Protein AF-A0A968F4H3-F1 (afdb_monomer_lite)

Foldseek 3Di:
DVPLFDFPDDDDPADAPDPPDDVNNADADPRRGDPSVLVVLLVVLVVVLVVCVVVVNVVSVVVSVVSND

Structure (mmCIF, N/CA/C/O backbone):
data_AF-A0A968F4H3-F1
#
_entry.id   AF-A0A968F4H3-F1
#
loop_
_atom_site.group_PDB
_atom_site.id
_atom_site.type_symbol
_atom_site.label_atom_id
_atom_site.label_alt_id
_atom_site.label_comp_id
_atom_site.label_asym_id
_atom_site.label_entity_id
_atom_site.label_seq_id
_atom_site.pdbx_PDB_ins_code
_atom_site.Cartn_x
_atom_site.Cartn_y
_atom_site.Cartn_z
_atom_site.occupancy
_atom_site.B_iso_or_equiv
_atom_site.auth_seq_id
_atom_site.auth_comp_id
_atom_site.auth_asym_id
_atom_site.auth_atom_id
_atom_site.pdbx_PDB_model_num
ATOM 1 N N . MET A 1 1 ? 10.107 -7.189 9.309 1.00 52.81 1 MET A N 1
ATOM 2 C CA . MET A 1 1 ? 9.962 -6.226 8.204 1.00 52.81 1 MET A CA 1
ATOM 3 C C . MET A 1 1 ? 10.509 -4.949 8.779 1.00 52.81 1 MET A C 1
ATOM 5 O O . MET A 1 1 ? 9.895 -4.433 9.697 1.00 52.81 1 MET A O 1
ATOM 9 N N . ASP A 1 2 ? 11.721 -4.569 8.395 1.00 76.19 2 ASP A N 1
ATOM 10 C CA . ASP A 1 2 ? 12.469 -3.556 9.150 1.00 76.19 2 ASP A CA 1
ATOM 11 C C . ASP A 1 2 ? 12.062 -2.119 8.769 1.00 76.19 2 ASP A C 1
ATOM 13 O O . ASP A 1 2 ? 12.401 -1.189 9.490 1.00 76.19 2 ASP A O 1
ATOM 17 N N . ASP A 1 3 ? 11.307 -1.946 7.674 1.00 85.62 3 ASP A N 1
ATOM 18 C CA . ASP A 1 3 ? 10.903 -0.649 7.107 1.00 85.62 3 ASP A CA 1
ATOM 19 C C . ASP A 1 3 ? 9.470 -0.607 6.526 1.00 85.62 3 ASP A C 1
ATOM 21 O O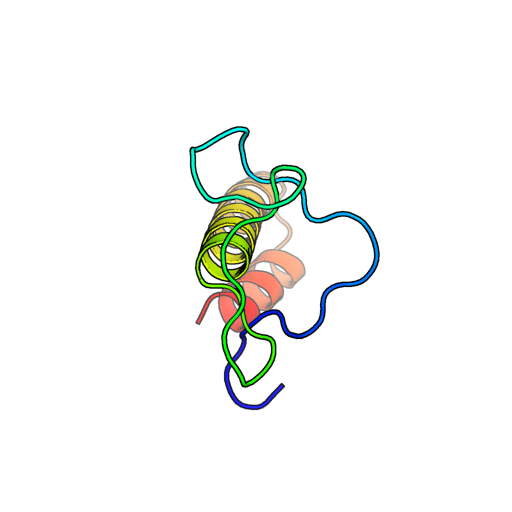 . ASP A 1 3 ? 9.124 0.347 5.840 1.00 85.62 3 ASP A O 1
ATOM 25 N N . GLY A 1 4 ? 8.645 -1.640 6.744 1.00 87.62 4 GLY A N 1
ATOM 26 C CA . GLY A 1 4 ? 7.257 -1.696 6.248 1.00 87.62 4 GLY A CA 1
ATOM 27 C C . GLY A 1 4 ? 7.080 -1.948 4.739 1.00 87.62 4 GLY A C 1
ATOM 28 O O . GLY A 1 4 ? 5.962 -2.206 4.298 1.00 87.62 4 GLY A O 1
ATOM 29 N N . SER A 1 5 ? 8.157 -1.955 3.946 1.00 92.88 5 SER A N 1
ATOM 30 C CA . SER A 1 5 ? 8.081 -2.125 2.488 1.00 92.88 5 SER A CA 1
ATOM 31 C C . SER A 1 5 ? 7.807 -3.574 2.065 1.00 92.88 5 SER A C 1
ATOM 33 O O . SER A 1 5 ? 8.311 -4.544 2.652 1.00 92.88 5 SER A O 1
ATOM 35 N N . LEU A 1 6 ? 7.039 -3.730 0.985 1.00 91.56 6 LEU A N 1
ATOM 36 C CA . LEU A 1 6 ? 6.844 -5.000 0.303 1.00 91.56 6 LEU A CA 1
ATOM 37 C C . LEU A 1 6 ? 8.098 -5.367 -0.496 1.00 91.56 6 LEU A C 1
ATOM 39 O O . LEU A 1 6 ? 8.392 -4.792 -1.545 1.00 91.56 6 LEU A O 1
ATOM 43 N N . LYS A 1 7 ? 8.806 -6.401 -0.030 1.00 92.94 7 LYS A N 1
ATOM 44 C CA . LYS A 1 7 ? 10.030 -6.895 -0.672 1.00 92.94 7 LYS A CA 1
ATOM 45 C C . LYS A 1 7 ? 9.831 -8.264 -1.298 1.00 92.94 7 LYS A C 1
ATOM 47 O O . LYS A 1 7 ? 9.297 -9.172 -0.662 1.00 92.94 7 LYS A O 1
ATOM 52 N N . ASN A 1 8 ? 10.327 -8.431 -2.524 1.00 89.56 8 ASN A N 1
ATOM 53 C CA . ASN A 1 8 ? 10.352 -9.714 -3.237 1.00 89.56 8 ASN A CA 1
ATOM 54 C C . ASN A 1 8 ? 8.972 -10.400 -3.326 1.00 89.56 8 ASN A C 1
ATOM 56 O O . ASN A 1 8 ? 8.857 -11.614 -3.138 1.00 89.56 8 ASN A O 1
ATOM 60 N N . VAL A 1 9 ? 7.918 -9.620 -3.594 1.00 89.38 9 VAL A N 1
ATOM 61 C CA . VAL A 1 9 ? 6.538 -10.123 -3.677 1.00 89.38 9 VAL A CA 1
ATOM 62 C C . VAL A 1 9 ? 6.442 -11.202 -4.768 1.00 89.38 9 VAL A C 1
ATOM 64 O O . VAL A 1 9 ? 6.826 -10.939 -5.913 1.00 89.38 9 VAL A O 1
ATOM 67 N N . PRO A 1 10 ? 5.956 -12.417 -4.448 1.00 89.19 10 PRO A N 1
ATOM 68 C CA . PRO A 1 10 ? 5.953 -13.532 -5.385 1.00 89.19 10 PRO A CA 1
ATOM 69 C C . PRO A 1 10 ? 4.942 -13.332 -6.518 1.00 89.19 10 PRO A C 1
ATOM 71 O O . PRO A 1 10 ? 3.978 -12.582 -6.398 1.00 89.19 10 PRO A O 1
ATOM 74 N N . ASN A 1 11 ? 5.097 -14.126 -7.578 1.00 91.12 11 ASN A N 1
ATOM 75 C CA . ASN A 1 11 ? 4.237 -14.129 -8.765 1.00 91.12 11 ASN A CA 1
ATOM 76 C C . ASN A 1 11 ? 4.343 -12.839 -9.598 1.00 91.12 11 ASN A C 1
ATOM 78 O O . ASN A 1 11 ? 5.401 -12.219 -9.675 1.00 91.12 11 ASN A O 1
ATOM 82 N N . TRP A 1 12 ? 3.285 -12.520 -10.347 1.00 93.94 12 TRP A N 1
ATOM 83 C CA . TRP A 1 12 ? 3.281 -11.432 -11.315 1.00 93.94 12 TRP A CA 1
ATOM 84 C C . TRP A 1 12 ? 2.643 -10.179 -10.717 1.00 93.94 12 TRP A C 1
ATOM 86 O O . TRP A 1 12 ? 1.420 -10.053 -10.683 1.00 93.94 12 TRP A O 1
ATOM 96 N N . ASN A 1 13 ? 3.492 -9.247 -10.287 1.00 93.12 13 ASN A N 1
ATOM 97 C CA . ASN A 1 13 ? 3.082 -7.929 -9.807 1.00 93.12 13 ASN A CA 1
ATOM 98 C C . ASN A 1 13 ? 2.852 -7.010 -11.006 1.00 93.12 13 ASN A C 1
ATOM 100 O O . ASN A 1 13 ? 3.709 -6.206 -11.374 1.00 93.12 13 ASN A O 1
ATOM 104 N N . PHE A 1 14 ? 1.742 -7.227 -11.703 1.00 95.31 14 PHE A N 1
ATOM 105 C CA . PHE A 1 14 ? 1.338 -6.342 -12.783 1.00 95.31 14 PHE A CA 1
ATOM 106 C C . PHE A 1 14 ? 0.944 -4.976 -12.212 1.00 95.31 14 PHE A C 1
ATOM 108 O O . PHE A 1 14 ? 0.161 -4.891 -11.267 1.00 95.31 14 PHE A O 1
ATOM 115 N N . THR A 1 15 ? 1.469 -3.918 -12.816 1.00 94.75 15 THR A N 1
ATOM 116 C CA . THR A 1 15 ? 1.209 -2.530 -12.445 1.00 94.75 15 THR A CA 1
ATOM 117 C C . THR A 1 15 ? 0.577 -1.782 -13.613 1.00 94.75 15 THR A C 1
ATOM 119 O O . THR A 1 15 ? -0.528 -1.268 -13.475 1.00 94.75 15 THR A O 1
ATOM 122 N N . ASP A 1 16 ? 1.264 -1.729 -14.758 1.00 96.06 16 ASP A N 1
ATOM 123 C CA . ASP A 1 16 ? 0.808 -1.033 -15.966 1.00 96.06 16 ASP A CA 1
ATOM 124 C C . ASP A 1 16 ? 1.638 -1.457 -17.189 1.00 96.06 16 ASP A C 1
ATOM 126 O O . ASP A 1 16 ? 2.759 -1.938 -17.046 1.00 96.06 16 ASP A O 1
ATOM 130 N N . TRP A 1 17 ? 1.140 -1.215 -18.402 1.00 96.62 17 TRP A N 1
ATOM 131 C CA . TRP A 1 17 ? 1.883 -1.347 -19.662 1.00 96.62 17 TRP A CA 1
ATOM 132 C C . TRP A 1 17 ? 2.680 -0.083 -20.022 1.00 96.62 17 TRP A C 1
ATOM 134 O O . TRP A 1 17 ? 2.792 0.280 -21.195 1.00 96.62 17 TRP A O 1
ATOM 144 N N . ALA A 1 18 ? 3.232 0.593 -19.016 1.00 96.19 18 ALA A N 1
ATOM 145 C CA . ALA A 1 18 ? 4.100 1.744 -19.212 1.00 96.19 18 ALA A CA 1
ATOM 146 C C . ALA A 1 18 ? 5.420 1.340 -19.894 1.00 96.19 18 ALA A C 1
ATOM 148 O O . ALA A 1 18 ? 5.914 0.219 -19.737 1.00 96.19 18 ALA A O 1
ATOM 149 N N . ASP A 1 19 ? 6.015 2.266 -20.649 1.00 96.56 19 ASP A N 1
ATOM 150 C CA . ASP A 1 19 ? 7.318 2.021 -21.265 1.00 96.56 19 ASP A CA 1
ATOM 151 C C . ASP A 1 19 ? 8.392 1.767 -20.193 1.00 96.56 19 ASP A C 1
ATOM 153 O O . ASP A 1 19 ? 8.411 2.400 -19.136 1.00 96.56 19 ASP A O 1
ATOM 157 N N . GLY A 1 20 ? 9.267 0.795 -20.448 1.00 92.94 20 GLY A N 1
ATOM 158 C CA . GLY A 1 20 ? 10.270 0.330 -19.486 1.00 92.94 20 GLY A CA 1
ATOM 159 C C . GLY A 1 20 ? 9.767 -0.641 -18.406 1.00 92.94 20 GLY A C 1
ATOM 160 O O . GLY A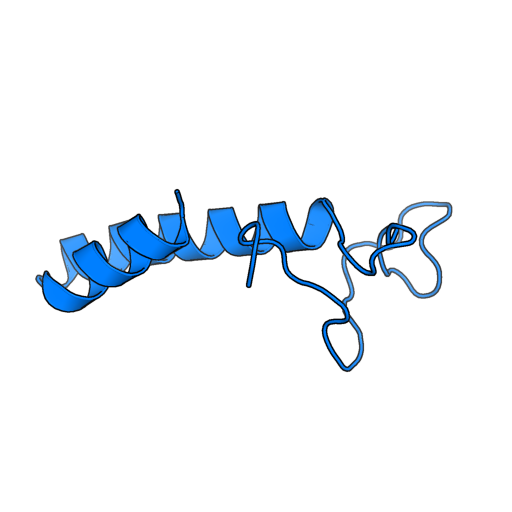 1 20 ? 10.595 -1.197 -17.684 1.00 92.94 20 GLY A O 1
ATOM 161 N N . PHE A 1 21 ? 8.459 -0.916 -18.300 1.00 95.31 21 PHE A N 1
ATOM 162 C CA . PHE A 1 21 ? 7.934 -1.884 -17.326 1.00 95.31 21 PHE A CA 1
ATOM 163 C C . PHE A 1 21 ? 7.982 -3.292 -17.921 1.00 95.31 21 PHE A C 1
ATOM 165 O O . PHE A 1 21 ? 7.151 -3.694 -18.744 1.00 95.31 21 PHE A O 1
ATOM 172 N N . GLN A 1 22 ? 8.983 -4.077 -17.519 1.00 93.00 22 GLN A N 1
ATOM 173 C CA . GLN A 1 22 ? 9.168 -5.422 -18.053 1.00 93.00 22 GLN A CA 1
ATOM 174 C C . GLN A 1 22 ? 7.975 -6.306 -17.675 1.00 93.00 22 GLN A C 1
ATOM 176 O O . GLN A 1 22 ? 7.702 -6.542 -16.501 1.00 93.00 22 GLN A O 1
ATOM 181 N N . ARG A 1 23 ? 7.262 -6.818 -18.689 1.00 94.31 23 AR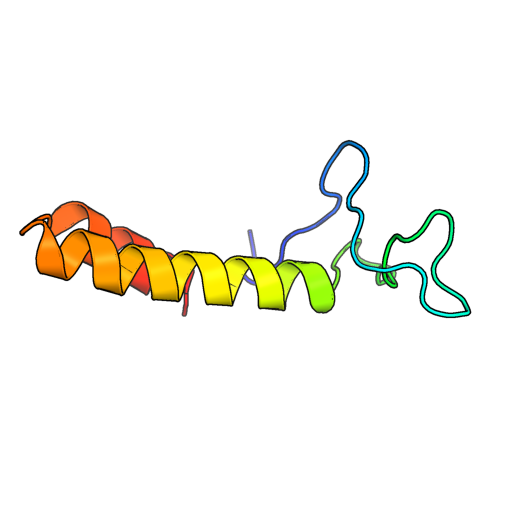G A N 1
ATOM 182 C CA . ARG A 1 23 ? 6.011 -7.584 -18.510 1.00 94.31 23 ARG A CA 1
ATOM 183 C C . ARG A 1 23 ? 4.962 -6.823 -17.681 1.00 94.31 23 ARG A C 1
ATOM 185 O O . ARG A 1 23 ? 4.158 -7.446 -16.995 1.00 94.31 23 ARG A O 1
ATOM 192 N N . GLY A 1 24 ? 4.985 -5.496 -17.739 1.00 96.00 24 GLY A N 1
ATOM 193 C CA . GLY A 1 24 ? 4.077 -4.623 -17.009 1.00 96.00 24 GLY A CA 1
ATOM 194 C C . GLY A 1 24 ? 4.322 -4.542 -15.500 1.00 96.00 24 GLY A C 1
ATOM 195 O O . GLY A 1 24 ? 3.467 -4.048 -14.771 1.00 96.00 24 GLY A O 1
ATOM 196 N N . THR A 1 25 ? 5.463 -5.036 -15.016 1.00 95.62 25 THR A N 1
ATOM 197 C CA . THR A 1 25 ? 5.885 -4.893 -13.618 1.00 95.62 25 THR A CA 1
ATOM 198 C C . THR A 1 25 ? 6.721 -3.630 -13.463 1.00 95.62 25 THR A C 1
ATOM 200 O O . THR A 1 25 ? 7.654 -3.402 -14.238 1.00 95.62 25 THR A O 1
ATOM 203 N N . GLY A 1 26 ? 6.363 -2.805 -12.475 1.00 94.06 26 GLY A N 1
ATOM 204 C CA . GLY A 1 26 ? 7.101 -1.590 -12.147 1.00 94.06 26 GLY A CA 1
ATOM 205 C C . GLY A 1 26 ? 8.530 -1.861 -11.656 1.00 94.06 26 GLY A C 1
ATOM 206 O O . GLY A 1 26 ? 8.878 -3.004 -11.350 1.00 94.06 26 GLY A O 1
ATOM 207 N N . PRO A 1 27 ? 9.379 -0.823 -11.570 1.00 93.38 27 PRO A N 1
ATOM 208 C CA . PRO A 1 27 ? 10.757 -0.966 -11.119 1.00 93.38 27 PRO A CA 1
ATOM 209 C C . PRO A 1 27 ? 10.856 -1.571 -9.712 1.00 93.38 27 PRO A C 1
ATOM 211 O O . PRO A 1 27 ? 10.025 -1.303 -8.839 1.00 93.38 27 PRO A O 1
ATOM 214 N N . ILE A 1 28 ? 11.909 -2.362 -9.505 1.00 93.50 28 ILE A N 1
ATOM 215 C CA . ILE A 1 28 ? 12.263 -2.981 -8.225 1.00 93.50 28 ILE A CA 1
ATOM 216 C C . ILE A 1 28 ? 13.667 -2.494 -7.853 1.00 93.50 28 ILE A C 1
ATOM 218 O O . ILE A 1 28 ? 14.562 -2.486 -8.703 1.00 93.50 28 ILE A O 1
ATOM 222 N N . GLY A 1 29 ? 13.843 -2.052 -6.608 1.00 91.75 29 GLY A N 1
ATOM 223 C CA . GLY A 1 29 ? 15.130 -1.628 -6.063 1.00 91.75 29 GLY A CA 1
ATOM 224 C C . GLY A 1 29 ? 16.087 -2.799 -5.837 1.00 91.75 29 GLY A C 1
ATOM 225 O O . GLY A 1 29 ? 15.688 -3.963 -5.828 1.00 91.75 29 GLY A O 1
ATOM 226 N N . GLU A 1 30 ? 17.368 -2.501 -5.615 1.00 93.50 30 GLU A N 1
ATOM 227 C CA . GLU A 1 30 ? 18.387 -3.529 -5.337 1.00 93.50 30 GLU A CA 1
ATOM 228 C C . GLU A 1 30 ? 18.085 -4.347 -4.070 1.00 93.50 30 GLU A C 1
ATOM 230 O O . GLU A 1 30 ? 18.479 -5.507 -3.968 1.00 93.50 30 GLU A O 1
ATOM 235 N N . ASP A 1 31 ? 17.353 -3.764 -3.118 1.00 92.12 31 ASP A N 1
ATOM 236 C CA . ASP A 1 31 ? 16.917 -4.413 -1.880 1.00 92.12 31 ASP A CA 1
ATOM 237 C C . ASP A 1 31 ? 15.621 -5.236 -2.039 1.00 92.12 31 ASP A C 1
ATOM 239 O O . ASP A 1 31 ? 15.140 -5.844 -1.080 1.00 92.12 31 ASP A O 1
ATOM 243 N N . GLY A 1 32 ? 15.059 -5.270 -3.251 1.00 92.56 32 GLY A N 1
ATOM 244 C CA . GLY A 1 32 ? 13.836 -5.992 -3.583 1.00 92.56 32 GLY A CA 1
ATOM 245 C C . GLY A 1 32 ? 12.541 -5.236 -3.283 1.00 92.56 32 GLY A C 1
ATOM 246 O O . GLY A 1 32 ? 11.474 -5.823 -3.478 1.00 92.56 32 GLY A O 1
ATOM 247 N N . SER A 1 33 ? 12.612 -3.983 -2.819 1.00 94.50 33 SER A N 1
ATOM 248 C CA . SER A 1 33 ? 11.445 -3.110 -2.621 1.00 94.50 33 SER A CA 1
ATOM 249 C C . SER A 1 33 ? 10.881 -2.594 -3.948 1.00 94.50 33 SER A C 1
ATOM 251 O O . SER A 1 33 ? 11.581 -2.527 -4.964 1.00 94.50 33 SER A O 1
ATOM 253 N N . SER A 1 34 ? 9.608 -2.200 -3.962 1.00 94.12 34 SER A N 1
ATOM 254 C CA . SER A 1 34 ? 9.011 -1.505 -5.104 1.00 94.12 34 SER A CA 1
ATOM 255 C C . SER A 1 34 ? 8.093 -0.392 -4.624 1.00 94.12 34 SER A C 1
ATOM 257 O O . SER A 1 34 ? 7.029 -0.651 -4.069 1.00 94.12 34 SER A O 1
ATOM 259 N N . ALA A 1 35 ? 8.465 0.855 -4.923 1.00 94.44 35 ALA A N 1
ATOM 260 C CA . ALA A 1 35 ? 7.696 2.031 -4.519 1.00 94.44 35 ALA A CA 1
ATOM 261 C C . ALA A 1 35 ? 6.240 2.000 -5.017 1.00 94.44 35 ALA A C 1
ATOM 263 O O . ALA A 1 35 ? 5.345 2.520 -4.356 1.00 94.44 35 ALA A O 1
ATOM 264 N N . VAL A 1 36 ? 5.984 1.383 -6.178 1.00 94.56 36 VAL A N 1
ATOM 265 C CA . VAL A 1 36 ? 4.614 1.264 -6.691 1.00 94.56 36 VAL A CA 1
ATOM 266 C C . VAL A 1 36 ? 3.802 0.251 -5.885 1.00 94.56 36 VAL A C 1
ATOM 268 O O . VAL A 1 36 ? 2.633 0.504 -5.603 1.00 94.56 36 VAL A O 1
ATOM 271 N N . MET A 1 37 ? 4.419 -0.858 -5.472 1.00 95.38 37 MET A N 1
ATOM 272 C CA . MET A 1 37 ? 3.764 -1.845 -4.610 1.00 95.38 37 MET A CA 1
ATOM 273 C C . MET A 1 37 ? 3.494 -1.276 -3.219 1.00 95.38 37 MET A C 1
ATOM 275 O O . MET A 1 37 ? 2.405 -1.482 -2.690 1.00 95.38 37 MET A O 1
ATOM 279 N N . ASP A 1 38 ? 4.437 -0.515 -2.662 1.00 95.56 38 ASP A N 1
ATOM 280 C CA . ASP A 1 38 ? 4.267 0.141 -1.361 1.00 95.56 38 ASP A CA 1
ATOM 281 C C . ASP A 1 38 ? 3.113 1.148 -1.401 1.00 95.56 38 ASP A C 1
ATOM 283 O O . ASP A 1 38 ? 2.251 1.147 -0.523 1.00 95.56 38 ASP A O 1
ATOM 287 N N . LEU A 1 39 ? 3.021 1.943 -2.472 1.00 96.06 39 LEU A N 1
ATOM 288 C CA . LEU A 1 39 ? 1.909 2.874 -2.661 1.00 96.06 39 LEU A CA 1
ATOM 289 C C . LEU A 1 39 ? 0.561 2.147 -2.786 1.00 96.06 39 LEU A C 1
ATOM 291 O O . LEU A 1 39 ? -0.433 2.584 -2.205 1.00 96.06 39 LEU A O 1
ATOM 295 N N . GLN A 1 40 ? 0.513 1.042 -3.535 1.00 95.69 40 GLN A N 1
ATOM 296 C CA . GLN A 1 40 ? -0.699 0.230 -3.664 1.00 95.69 40 GLN A CA 1
ATOM 297 C C . GLN A 1 40 ? -1.108 -0.400 -2.327 1.00 95.69 40 GLN A C 1
ATOM 299 O O . GLN A 1 40 ? -2.296 -0.418 -2.007 1.00 95.69 40 GLN A O 1
ATOM 304 N N . MET A 1 41 ? -0.142 -0.874 -1.538 1.00 96.19 41 MET A N 1
ATOM 305 C CA . MET A 1 41 ? -0.380 -1.442 -0.213 1.00 96.19 41 MET A CA 1
ATOM 306 C C . MET A 1 41 ? -0.917 -0.391 0.758 1.00 96.19 41 MET A C 1
ATOM 308 O O . MET A 1 41 ? -1.943 -0.621 1.393 1.00 96.19 41 MET A O 1
ATOM 312 N N . LEU A 1 42 ? -0.289 0.786 0.814 1.00 97.31 42 LEU A N 1
ATOM 313 C CA . LEU A 1 42 ? -0.746 1.892 1.652 1.00 97.31 42 LEU A CA 1
ATOM 314 C C . LEU A 1 42 ? -2.176 2.308 1.293 1.00 97.31 42 LEU A C 1
ATOM 316 O O . LEU A 1 42 ? -3.022 2.455 2.172 1.00 97.31 42 LEU A O 1
ATOM 320 N N . HIS A 1 43 ? -2.475 2.446 -0.001 1.00 98.06 43 HIS A N 1
ATOM 321 C CA . HIS A 1 43 ? -3.822 2.798 -0.444 1.00 98.06 43 HIS A CA 1
ATOM 322 C C . HIS A 1 43 ? -4.859 1.720 -0.086 1.00 98.06 43 HIS A C 1
ATOM 324 O O . HIS A 1 43 ? -5.982 2.043 0.310 1.00 98.06 43 HIS A O 1
ATOM 330 N N . ALA A 1 44 ? -4.486 0.441 -0.189 1.00 98.06 44 ALA A N 1
ATOM 331 C CA . ALA A 1 44 ? -5.341 -0.666 0.223 1.00 98.06 44 ALA A CA 1
ATOM 332 C C . ALA A 1 44 ? -5.608 -0.650 1.737 1.00 98.06 44 ALA A C 1
ATOM 334 O O . ALA A 1 44 ? -6.753 -0.839 2.141 1.00 98.06 44 ALA A O 1
ATOM 335 N N . LEU A 1 45 ? -4.590 -0.372 2.558 1.00 98.38 45 LEU A N 1
ATOM 336 C CA . LEU A 1 45 ? -4.733 -0.247 4.012 1.00 98.38 45 LEU A CA 1
ATOM 337 C C . LEU A 1 45 ? -5.643 0.926 4.392 1.00 98.38 45 LEU A C 1
ATOM 339 O O . LEU A 1 45 ? -6.561 0.741 5.182 1.00 98.38 45 LEU A O 1
ATOM 343 N N . GLN A 1 46 ? -5.467 2.097 3.775 1.00 98.44 46 GLN A N 1
ATOM 344 C CA . GLN A 1 46 ? -6.341 3.258 3.992 1.00 98.44 46 GLN A CA 1
ATOM 345 C C . GLN A 1 46 ? -7.798 2.957 3.621 1.00 98.44 46 GLN A C 1
ATOM 347 O O . GLN A 1 46 ? -8.711 3.248 4.389 1.00 98.44 46 GLN A O 1
ATOM 352 N N . SER A 1 47 ? -8.013 2.298 2.481 1.00 98.62 47 SER A N 1
ATOM 353 C CA . SER A 1 47 ? -9.353 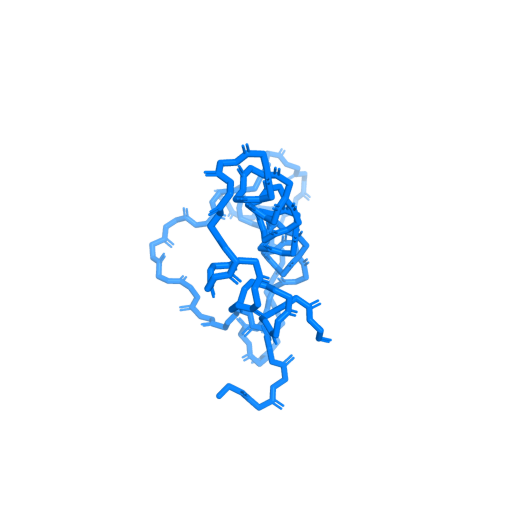1.876 2.057 1.00 98.62 47 SER A CA 1
ATOM 354 C C . SER A 1 47 ? -9.962 0.844 3.016 1.00 98.62 47 SER A C 1
ATOM 356 O O . SER A 1 47 ? -11.168 0.849 3.254 1.00 98.62 47 SER A O 1
ATOM 358 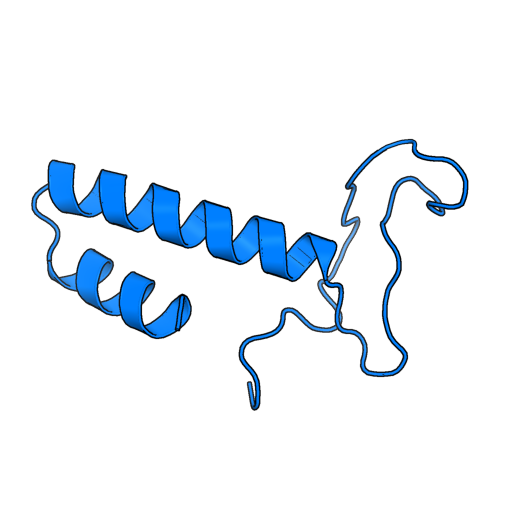N N . ALA A 1 48 ? -9.140 -0.052 3.571 1.00 98.62 48 ALA A N 1
ATOM 359 C CA . ALA A 1 48 ? -9.577 -1.029 4.560 1.00 98.62 48 ALA A CA 1
ATOM 360 C C . ALA A 1 48 ? -9.939 -0.359 5.893 1.00 98.62 48 ALA A C 1
ATOM 362 O O . ALA A 1 48 ? -10.960 -0.707 6.469 1.00 98.62 48 ALA A O 1
ATOM 363 N N . ILE A 1 49 ? -9.176 0.638 6.350 1.00 98.75 49 ILE A N 1
ATOM 364 C CA . ILE A 1 49 ? -9.515 1.429 7.543 1.00 98.75 49 ILE A CA 1
ATOM 365 C C . ILE A 1 49 ? -10.906 2.054 7.389 1.00 98.75 49 ILE A C 1
ATOM 367 O O . ILE A 1 49 ? -11.759 1.826 8.243 1.00 98.75 49 ILE A O 1
ATOM 371 N N . GLU A 1 50 ? -11.174 2.746 6.275 1.00 98.69 50 GLU A N 1
ATOM 372 C CA . GLU A 1 50 ? -12.493 3.345 6.009 1.00 98.69 50 GLU A CA 1
ATOM 373 C C . GLU A 1 50 ? -13.624 2.298 6.025 1.00 98.69 50 GLU A C 1
ATOM 375 O O . GLU A 1 50 ? -14.716 2.542 6.550 1.00 98.69 50 GLU A O 1
ATOM 380 N N . LEU A 1 51 ? -13.368 1.108 5.468 1.00 98.75 51 LEU A N 1
ATOM 381 C CA . LEU A 1 51 ? -14.329 0.006 5.452 1.00 98.75 51 LEU A CA 1
ATOM 382 C C . LEU A 1 51 ? -14.615 -0.536 6.860 1.00 98.75 51 LEU A C 1
ATOM 384 O O . LEU A 1 51 ? -15.775 -0.775 7.202 1.00 98.75 51 LEU A O 1
ATOM 388 N N . GLU A 1 52 ? -13.577 -0.747 7.664 1.00 98.69 52 GLU A N 1
ATOM 389 C CA . GLU A 1 52 ? -13.697 -1.330 9.002 1.00 98.69 52 GLU A CA 1
ATOM 390 C C . GLU A 1 52 ? -14.282 -0.333 10.012 1.00 98.69 52 GLU A C 1
ATOM 392 O O . GLU A 1 52 ? -15.076 -0.729 10.869 1.00 98.69 52 GLU A O 1
ATOM 397 N N . GLU A 1 53 ? -13.995 0.966 9.865 1.00 98.62 53 GLU A N 1
ATOM 398 C CA . GLU A 1 53 ? -14.673 2.036 10.610 1.00 98.62 53 GLU A CA 1
ATOM 399 C C . GLU A 1 53 ? -16.179 2.020 10.334 1.00 98.62 53 GLU A C 1
ATOM 401 O O . GLU A 1 53 ? -16.993 2.033 11.262 1.00 98.62 53 GLU A O 1
ATOM 406 N N . TYR A 1 54 ? -16.569 1.923 9.058 1.00 98.56 54 TYR A N 1
ATOM 407 C CA . TYR A 1 54 ? -17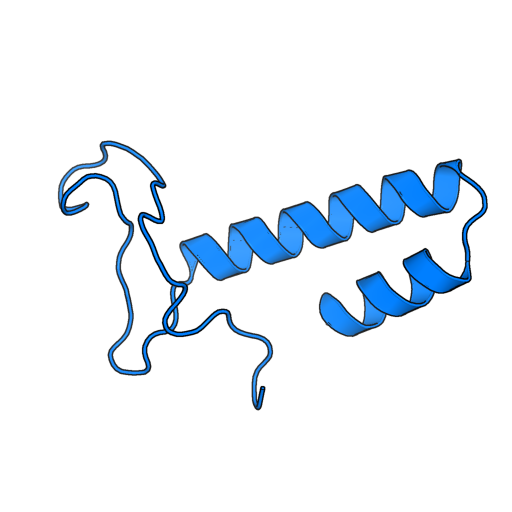.975 1.805 8.678 1.00 98.56 54 TYR A CA 1
ATOM 408 C C . TYR A 1 54 ? -18.623 0.523 9.228 1.00 98.56 54 TYR A C 1
ATOM 410 O O . TYR A 1 54 ? -19.791 0.533 9.628 1.00 98.56 54 TYR A O 1
ATOM 418 N N . ALA A 1 55 ? -17.875 -0.581 9.267 1.00 98.50 55 ALA A N 1
ATOM 419 C CA . ALA A 1 55 ? -18.344 -1.869 9.771 1.00 98.50 55 ALA A CA 1
ATOM 420 C C . ALA A 1 55 ? -18.363 -1.976 11.312 1.00 98.50 55 ALA A C 1
ATOM 422 O O . ALA A 1 55 ? -18.901 -2.957 11.838 1.00 98.50 55 ALA A O 1
ATOM 423 N N . GLY A 1 56 ? -17.805 -0.998 12.035 1.00 98.31 56 GLY A N 1
ATOM 424 C CA . GLY A 1 56 ? -17.684 -1.018 13.497 1.00 98.31 56 GLY A CA 1
ATOM 425 C C . GLY A 1 56 ? -16.709 -2.086 14.001 1.00 98.31 56 GLY A C 1
ATOM 426 O O . GLY A 1 56 ? -17.012 -2.799 14.962 1.00 98.31 56 GLY A O 1
ATOM 427 N N . LYS A 1 57 ? -15.582 -2.259 13.302 1.00 98.50 57 LYS A N 1
ATOM 428 C CA . LYS A 1 57 ? -14.556 -3.275 13.564 1.00 98.50 57 LYS A CA 1
ATOM 429 C C . LYS A 1 57 ? -13.248 -2.658 14.052 1.00 98.50 57 LYS A C 1
ATOM 431 O O . LYS A 1 57 ? -12.222 -2.681 13.372 1.00 98.50 57 LYS A O 1
ATOM 436 N N . ASP A 1 58 ? -13.287 -2.146 15.275 1.00 98.19 58 ASP A N 1
ATOM 437 C CA . ASP A 1 58 ? -12.189 -1.390 15.887 1.00 98.19 58 ASP A CA 1
ATOM 438 C C . ASP A 1 58 ? -10.862 -2.173 15.950 1.00 98.19 58 ASP A C 1
ATOM 440 O O . ASP A 1 58 ? -9.785 -1.579 15.822 1.00 98.19 58 ASP A O 1
ATOM 444 N N . GLU A 1 59 ? -10.909 -3.506 16.102 1.00 98.44 59 GLU A N 1
ATOM 445 C CA . GLU A 1 59 ? -9.696 -4.331 16.089 1.00 98.44 59 GLU A CA 1
ATOM 446 C C . GLU A 1 59 ? -8.935 -4.260 14.754 1.00 98.44 59 GLU A C 1
ATOM 448 O O . GLU A 1 59 ? -7.703 -4.227 14.751 1.00 98.44 59 GLU A O 1
ATOM 453 N N . TYR A 1 60 ? -9.650 -4.194 13.627 1.00 98.50 60 TYR A N 1
ATOM 454 C CA . TYR A 1 60 ? -9.040 -4.117 12.301 1.00 98.50 60 TYR A CA 1
ATOM 455 C C . TYR A 1 60 ? -8.631 -2.694 11.949 1.00 98.50 60 TYR A C 1
ATOM 457 O O . TYR A 1 60 ? -7.569 -2.509 11.364 1.00 98.50 60 TYR A O 1
ATOM 465 N N . VAL A 1 61 ? -9.401 -1.691 12.381 1.00 98.69 61 VAL A N 1
ATOM 466 C CA . VAL A 1 61 ? -8.992 -0.283 12.278 1.00 98.69 61 VAL A CA 1
ATOM 467 C C . VAL A 1 61 ? -7.638 -0.078 12.957 1.00 98.69 61 VAL A C 1
ATOM 469 O O . VAL A 1 61 ? -6.736 0.502 12.360 1.00 98.69 61 VAL A O 1
ATOM 472 N N . THR A 1 62 ? -7.462 -0.602 14.173 1.00 98.50 62 THR A N 1
ATOM 473 C CA . THR A 1 62 ? -6.185 -0.499 14.901 1.00 98.50 62 THR A CA 1
ATOM 474 C C . THR A 1 62 ? -5.065 -1.208 14.142 1.00 98.50 62 THR A C 1
ATOM 476 O O . THR A 1 62 ? -4.038 -0.603 13.854 1.00 98.50 62 THR A O 1
ATOM 479 N N . LEU A 1 63 ? -5.290 -2.465 13.742 1.00 98.00 63 LEU A N 1
ATOM 480 C CA . LEU A 1 63 ? -4.296 -3.253 13.013 1.00 98.00 63 LEU A CA 1
ATOM 481 C C . LEU A 1 63 ? -3.844 -2.580 11.709 1.00 98.00 63 LEU A C 1
ATOM 483 O O . LEU A 1 63 ? -2.661 -2.601 11.384 1.00 98.00 63 LEU A O 1
ATOM 487 N N . TYR A 1 64 ? -4.774 -2.034 10.929 1.00 98.25 64 TYR A N 1
ATOM 488 C CA . TYR A 1 64 ? -4.450 -1.439 9.635 1.00 98.25 64 TYR A CA 1
ATOM 489 C C . TYR A 1 64 ? -3.802 -0.064 9.763 1.00 98.25 64 TYR A C 1
ATOM 491 O O . TYR A 1 64 ? -2.969 0.259 8.921 1.00 98.25 64 TYR A O 1
ATOM 499 N N . ASN A 1 65 ? -4.112 0.704 10.814 1.00 97.62 65 ASN A N 1
ATOM 500 C CA . ASN A 1 65 ? -3.364 1.922 11.129 1.00 97.62 65 ASN A CA 1
ATOM 501 C C . ASN A 1 65 ? -1.903 1.593 11.467 1.00 97.62 65 ASN A C 1
ATOM 503 O O . ASN A 1 65 ? -1.014 2.163 10.848 1.00 97.62 65 ASN A O 1
ATOM 507 N N . ASP A 1 66 ? -1.654 0.607 12.337 1.00 96.38 66 ASP A N 1
ATOM 508 C CA . ASP A 1 66 ? -0.289 0.191 12.705 1.00 96.38 66 ASP A CA 1
ATOM 509 C C . ASP A 1 66 ? 0.538 -0.291 11.495 1.00 96.38 66 ASP A C 1
ATOM 511 O O . ASP A 1 66 ? 1.761 -0.182 11.485 1.00 96.38 66 ASP A O 1
ATOM 515 N N . LEU A 1 67 ? -0.116 -0.860 10.475 1.00 95.69 67 LEU A N 1
ATOM 516 C CA . LEU A 1 67 ? 0.538 -1.309 9.240 1.00 95.69 67 LEU A CA 1
ATOM 517 C C . LEU A 1 67 ? 0.742 -0.191 8.206 1.00 95.69 67 LEU A C 1
ATOM 519 O O . LEU A 1 67 ? 1.495 -0.397 7.255 1.00 95.69 67 LEU A O 1
ATOM 523 N N . ALA A 1 68 ? 0.033 0.932 8.334 1.00 94.62 68 ALA A N 1
ATOM 524 C CA . ALA A 1 68 ? 0.070 2.052 7.393 1.00 94.62 68 ALA A CA 1
ATOM 525 C C . ALA A 1 68 ? 1.026 3.186 7.819 1.00 94.62 68 ALA A C 1
ATOM 527 O O . ALA A 1 68 ? 1.251 4.099 7.019 1.00 94.62 68 ALA A O 1
ATOM 528 N N . GLU A 1 69 ? 1.549 3.139 9.050 1.00 85.62 69 GLU A N 1
ATOM 529 C CA . GLU A 1 69 ? 2.585 4.040 9.592 1.00 85.62 69 GLU A CA 1
ATOM 530 C C . GLU A 1 69 ? 4.004 3.677 9.125 1.00 85.62 69 GLU A C 1
ATOM 532 O O . GLU A 1 69 ? 4.764 4.629 8.819 1.00 85.62 69 GLU A O 1
#

Radius of gyration: 14.36 Å; chains: 1; bounding box: 37×18×37 Å

Sequence (69 aa):
MDDGSLKNVPNWNFTDWADGFQRGTGPIGEDGSSAVMDLQMLHALQSAIELEEYAGKDEYVTLYNDLAE

Secondary structure (DSSP, 8-state):
--SS--BS--S-------TT-GGGPPP--TTSB-HHHHHHHHHHHHHHHHHHHHHT-HHHHHHHHHHH-

pLDDT: mean 94.34, std 6.38, range [52.81, 98.75]